Protein AF-A0A7D4NQC2-F1 (afdb_monomer_lite)

Secondary structure (DSSP, 8-state):
---EEEEEES-EE-GGGTTPBEEEEEEEESSTT--SEEEEEEEETT--SEEEEEEETTEEEEEEE-TTTTSTTTTTS-EEEHHHHTT-TTPBEEEEEEE--SSS--EEEEEETTEEEEEEESSTT-TTSPEEEEE-

pLDDT: mean 95.23, std 5.6, range [54.16, 98.75]

Organism: NCBI:txid2739063

Foldseek 3Di:
DPKDWPDKFQKDWPVVQFFFAWAFWKFWAPAPVRQFTAWIWTDTPPDQWIWIWDFAPLIITIMTHHPVVVCPVPVPTDMDGCCVVVVRHGWTWHIWMWHGDPQWGIKIWTDTDPWIKIWDFPDRVDNPGGIDIDTD

Sequence (136 aa):
MTGKRITNDHSFDCEVLANNTVEYFSAFYTDQSRSDVLMLVLKLKEIALYQRFFLDAALGFWEEWDEEDNFYDLEDLEHVDLANELNLLGKKVLSIACKGSFEEFSSIEFVFEGVNLLLKFSDHNDIESDIVLERL

Structure (mmCIF, N/CA/C/O backbone):
data_AF-A0A7D4NQC2-F1
#
_entry.id   AF-A0A7D4NQC2-F1
#
loop_
_atom_site.group_PDB
_atom_site.id
_atom_site.type_symbol
_atom_site.label_atom_id
_atom_site.label_alt_id
_atom_site.label_comp_id
_atom_site.label_asym_id
_atom_site.label_entity_id
_atom_site.label_seq_id
_atom_site.pdbx_PDB_ins_code
_atom_site.Cartn_x
_atom_site.Cartn_y
_atom_site.Cartn_z
_atom_site.occupancy
_atom_site.B_iso_or_equiv
_atom_site.auth_seq_id
_atom_site.auth_comp_id
_atom_site.auth_asym_id
_atom_site.auth_atom_id
_atom_site.pdbx_PDB_model_num
ATOM 1 N N . MET A 1 1 ? 8.544 15.357 12.622 1.00 54.16 1 MET A N 1
ATOM 2 C CA . MET A 1 1 ? 9.325 14.132 12.360 1.00 54.16 1 MET A CA 1
ATOM 3 C C . MET A 1 1 ? 9.024 13.046 13.371 1.00 54.16 1 MET A C 1
ATOM 5 O O . MET A 1 1 ? 9.900 12.549 14.077 1.00 54.16 1 MET A O 1
ATOM 9 N N . THR A 1 2 ? 7.754 12.650 13.388 1.00 66.00 2 THR A N 1
ATOM 10 C CA . THR A 1 2 ? 7.270 11.392 13.968 1.00 66.00 2 THR A CA 1
ATOM 11 C C . THR A 1 2 ? 6.944 10.453 12.808 1.00 66.00 2 THR A C 1
ATOM 13 O O . THR A 1 2 ? 5.828 9.979 12.649 1.00 66.00 2 THR A O 1
ATOM 16 N N . GLY A 1 3 ? 7.945 10.237 11.956 1.00 75.69 3 GLY A N 1
ATOM 17 C CA . GLY A 1 3 ? 7.903 9.298 10.846 1.00 75.69 3 GLY A CA 1
ATOM 18 C C . GLY A 1 3 ? 8.879 8.157 11.082 1.00 75.69 3 GLY A C 1
ATOM 19 O O . GLY A 1 3 ? 10.014 8.399 11.504 1.00 75.69 3 GLY A O 1
ATOM 20 N N . LYS A 1 4 ? 8.460 6.910 10.858 1.00 90.56 4 LYS A N 1
ATOM 21 C CA . LYS A 1 4 ? 9.373 5.764 10.909 1.00 90.56 4 LYS A CA 1
ATOM 22 C C . LYS A 1 4 ? 8.954 4.658 9.954 1.00 90.56 4 LYS A C 1
ATOM 24 O O . LYS A 1 4 ? 7.776 4.346 9.797 1.00 90.56 4 LYS A O 1
ATOM 29 N N . ARG A 1 5 ? 9.960 3.975 9.417 1.00 93.06 5 ARG A N 1
ATOM 30 C CA . ARG A 1 5 ? 9.778 2.663 8.809 1.00 93.06 5 ARG A CA 1
ATOM 31 C C . ARG A 1 5 ? 9.402 1.646 9.879 1.00 93.06 5 ARG A C 1
ATOM 33 O O . ARG A 1 5 ? 10.078 1.553 10.905 1.00 93.06 5 ARG A O 1
ATOM 40 N N . ILE A 1 6 ? 8.331 0.900 9.630 1.00 95.62 6 ILE A N 1
ATOM 41 C CA . ILE A 1 6 ? 7.892 -0.197 10.495 1.00 95.62 6 ILE A CA 1
ATOM 42 C C . ILE A 1 6 ? 8.569 -1.483 10.068 1.00 95.62 6 ILE A C 1
ATOM 44 O O . ILE A 1 6 ? 9.164 -2.169 10.897 1.00 95.62 6 ILE A O 1
ATOM 48 N N . THR A 1 7 ? 8.507 -1.784 8.773 1.00 96.12 7 THR A N 1
ATOM 49 C CA . THR A 1 7 ? 9.136 -2.971 8.205 1.00 96.12 7 THR A CA 1
ATOM 50 C C . THR A 1 7 ? 9.472 -2.772 6.733 1.00 96.12 7 THR A C 1
ATOM 52 O O . THR A 1 7 ? 8.836 -1.980 6.030 1.00 96.12 7 THR A O 1
ATOM 55 N N . ASN A 1 8 ? 10.488 -3.501 6.288 1.00 95.31 8 ASN A N 1
ATOM 56 C CA . ASN A 1 8 ? 10.778 -3.743 4.889 1.00 95.31 8 ASN A CA 1
ATOM 57 C C . ASN A 1 8 ? 11.327 -5.161 4.745 1.00 95.31 8 ASN A C 1
ATOM 59 O O . ASN A 1 8 ? 12.427 -5.456 5.209 1.00 95.31 8 ASN A O 1
ATOM 63 N N . ASP A 1 9 ? 10.532 -6.045 4.162 1.00 97.06 9 ASP A N 1
ATOM 64 C CA . ASP A 1 9 ? 10.855 -7.466 4.075 1.00 97.06 9 ASP A CA 1
ATOM 65 C C . ASP A 1 9 ? 10.097 -8.102 2.904 1.00 97.06 9 ASP A C 1
ATOM 67 O O . ASP A 1 9 ? 9.175 -7.508 2.334 1.00 97.06 9 ASP A O 1
ATOM 71 N N . HIS A 1 10 ? 10.474 -9.332 2.569 1.00 96.62 10 HIS A N 1
ATOM 72 C CA . HIS A 1 10 ? 9.806 -10.141 1.561 1.00 96.62 10 HIS A CA 1
ATOM 73 C C . HIS A 1 10 ? 8.358 -10.454 1.952 1.00 96.62 10 HIS A C 1
ATOM 75 O O . HIS A 1 10 ? 7.490 -10.549 1.085 1.00 96.62 10 HIS A O 1
ATOM 81 N N . SER A 1 11 ? 8.096 -10.596 3.254 1.00 97.19 11 SER A N 1
ATOM 82 C CA . SER A 1 11 ? 6.778 -10.919 3.794 1.00 97.19 11 SER A CA 1
ATOM 83 C C . SER A 1 11 ? 6.547 -10.290 5.163 1.00 97.19 11 SER A C 1
ATOM 85 O O . SER A 1 11 ? 7.425 -10.353 6.023 1.00 97.19 11 SER A O 1
ATOM 87 N N . PHE A 1 12 ? 5.352 -9.751 5.393 1.00 98.06 12 PHE A N 1
ATOM 88 C CA . PHE A 1 12 ? 4.916 -9.256 6.700 1.00 98.06 12 PHE A CA 1
ATOM 89 C C . PHE A 1 12 ? 3.394 -9.106 6.752 1.00 98.06 12 PHE A C 1
ATOM 91 O O . PHE A 1 12 ? 2.750 -8.907 5.725 1.00 98.06 12 PHE A O 1
ATOM 98 N N . ASP A 1 13 ? 2.837 -9.106 7.960 1.00 97.69 13 ASP A N 1
ATOM 99 C CA . ASP A 1 13 ? 1.419 -8.855 8.211 1.00 97.69 13 ASP A CA 1
ATOM 100 C C . ASP A 1 13 ? 1.231 -7.564 9.014 1.00 97.69 13 ASP A C 1
ATOM 102 O O . ASP A 1 13 ? 1.918 -7.314 10.008 1.00 97.69 13 ASP A O 1
ATOM 106 N N . CYS A 1 14 ? 0.259 -6.745 8.618 1.00 96.94 14 CYS A N 1
ATOM 107 C CA . CYS A 1 14 ? -0.087 -5.504 9.310 1.00 96.94 14 CYS A CA 1
ATOM 108 C C . CYS A 1 14 ? -1.262 -5.721 10.276 1.00 96.94 14 CYS A C 1
ATOM 110 O O . CYS A 1 14 ? -2.282 -5.032 10.194 1.00 96.94 14 CYS A O 1
ATOM 112 N N . GLU A 1 15 ? -1.149 -6.690 11.192 1.00 94.69 15 GLU A N 1
ATOM 113 C CA . GLU A 1 15 ? -2.255 -7.107 12.075 1.00 94.69 15 GLU A CA 1
ATOM 114 C C . GLU A 1 15 ? -2.877 -5.944 12.864 1.00 94.69 15 GLU A C 1
ATOM 116 O O . GLU A 1 15 ? -4.091 -5.890 13.056 1.00 94.69 15 GLU A O 1
ATOM 121 N N . VAL A 1 16 ? -2.056 -4.973 13.275 1.00 95.38 16 VAL A N 1
ATOM 122 C CA . VAL A 1 16 ? -2.488 -3.793 14.046 1.00 95.38 16 VAL A CA 1
ATOM 123 C C . VAL A 1 16 ? -3.439 -2.871 13.276 1.00 95.38 16 VAL A C 1
ATOM 125 O O . VAL A 1 16 ? -4.145 -2.072 13.890 1.00 95.38 16 VAL A O 1
ATOM 128 N N . LEU A 1 17 ? -3.480 -2.980 11.944 1.00 97.00 17 LEU A N 1
ATOM 129 C CA . LEU A 1 17 ? -4.354 -2.183 11.084 1.00 97.00 17 LEU A CA 1
ATOM 130 C C . LEU A 1 17 ? -5.711 -2.858 10.844 1.00 97.00 17 LEU A C 1
ATOM 132 O O . LEU A 1 17 ? -6.661 -2.181 10.445 1.00 97.00 17 LEU A O 1
ATOM 136 N N . ALA A 1 18 ? -5.847 -4.156 11.129 1.00 97.56 18 ALA A N 1
ATOM 137 C CA . ALA A 1 18 ? -7.087 -4.895 10.915 1.00 97.56 18 ALA A CA 1
ATOM 138 C C . ALA A 1 18 ? -8.247 -4.369 11.779 1.00 97.56 18 ALA A C 1
ATOM 140 O O . ALA A 1 18 ? -8.066 -3.883 12.894 1.00 97.56 18 ALA A O 1
ATOM 141 N N . ASN A 1 19 ? -9.469 -4.500 11.264 1.00 97.44 1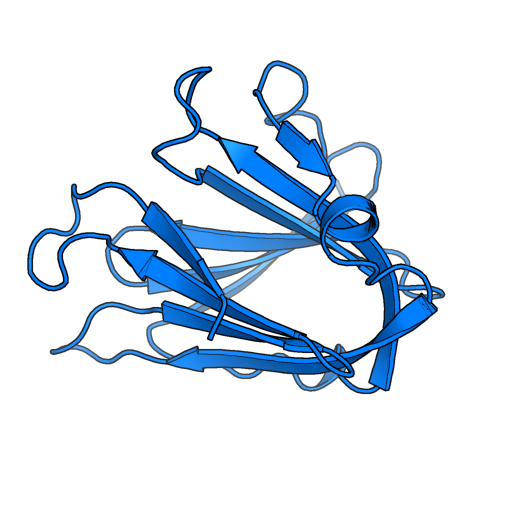9 ASN A N 1
ATOM 142 C CA . ASN A 1 19 ? -10.734 -4.019 11.832 1.00 97.44 19 ASN A CA 1
ATOM 143 C C . ASN A 1 19 ? -10.868 -2.498 12.006 1.00 97.44 19 ASN A C 1
ATOM 145 O O . ASN A 1 19 ? -11.945 -2.037 12.401 1.00 97.44 19 ASN A O 1
ATOM 149 N N . ASN A 1 20 ? -9.838 -1.719 11.675 1.00 98.31 20 ASN A N 1
ATOM 150 C CA . ASN A 1 20 ? -9.934 -0.267 11.642 1.00 98.31 20 ASN A CA 1
ATOM 151 C C . ASN A 1 20 ? -10.712 0.204 10.416 1.00 98.31 20 ASN A C 1
ATOM 153 O O . ASN A 1 20 ? -10.841 -0.496 9.411 1.00 98.31 20 ASN 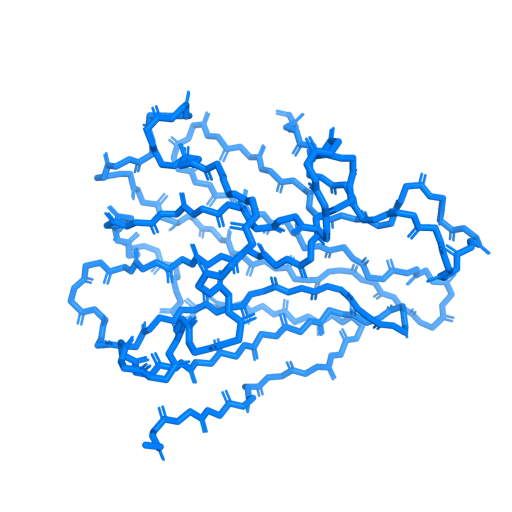A O 1
ATOM 157 N N . THR A 1 21 ? -11.251 1.414 10.519 1.00 98.50 21 THR A N 1
ATOM 158 C CA . THR A 1 21 ? -12.115 2.001 9.495 1.00 98.50 21 THR A CA 1
ATOM 159 C C . THR A 1 21 ? -11.326 2.950 8.607 1.00 98.50 21 THR A C 1
ATOM 161 O O . THR A 1 21 ? -10.639 3.827 9.124 1.00 98.50 21 THR A O 1
ATOM 164 N N . VAL A 1 22 ? -11.476 2.825 7.289 1.00 98.62 22 VAL A N 1
ATOM 165 C CA . VAL A 1 22 ? -10.839 3.715 6.310 1.00 98.62 22 VAL A CA 1
ATOM 166 C C . VAL A 1 22 ? -11.397 5.136 6.431 1.00 98.62 22 VAL A C 1
ATOM 168 O O . VAL A 1 22 ? -12.615 5.352 6.406 1.00 98.62 22 VAL A O 1
ATOM 171 N N . GLU A 1 23 ? -10.484 6.095 6.564 1.00 98.44 23 GLU A N 1
ATOM 172 C CA . GLU A 1 23 ? -10.737 7.540 6.565 1.00 98.44 23 GLU A CA 1
ATOM 173 C C . GLU A 1 23 ? -10.229 8.203 5.278 1.00 98.44 23 GLU A C 1
ATOM 175 O O . GLU A 1 23 ? -10.898 9.082 4.748 1.00 98.44 23 GLU A O 1
ATOM 180 N N . TYR A 1 24 ? -9.091 7.746 4.752 1.00 98.38 24 TYR A N 1
ATOM 181 C CA . TYR A 1 24 ? -8.517 8.192 3.481 1.00 98.38 24 TYR A CA 1
ATOM 182 C C . TYR A 1 24 ? -7.691 7.059 2.874 1.00 98.38 24 TYR A C 1
ATOM 184 O O . TYR A 1 24 ? -7.060 6.298 3.606 1.00 98.38 24 TYR A O 1
ATOM 192 N N . PHE A 1 25 ? -7.697 6.931 1.550 1.00 98.62 25 PHE A N 1
ATOM 193 C CA . PHE A 1 25 ? -6.860 5.974 0.836 1.00 98.62 25 PHE A CA 1
ATOM 194 C C . PHE A 1 25 ? -6.605 6.464 -0.586 1.00 98.62 25 PHE A C 1
ATOM 196 O O . PHE A 1 25 ? -7.559 6.646 -1.340 1.00 98.62 25 PHE A O 1
ATOM 203 N N . SER A 1 26 ? -5.338 6.647 -0.950 1.00 98.38 26 SER A N 1
ATOM 204 C CA . SER A 1 26 ? -4.948 7.152 -2.269 1.00 98.38 26 SER A CA 1
ATOM 205 C C . SER A 1 26 ? -3.728 6.435 -2.819 1.00 98.38 26 SER A C 1
ATOM 207 O O . SER A 1 26 ? -2.855 6.014 -2.058 1.00 98.38 26 SER A O 1
ATOM 209 N N . ALA A 1 27 ? -3.666 6.349 -4.146 1.00 98.25 27 ALA A N 1
ATOM 210 C CA . ALA A 1 27 ? -2.463 5.980 -4.882 1.00 98.25 27 ALA A CA 1
ATOM 211 C C . ALA A 1 27 ? -1.791 7.228 -5.443 1.00 98.25 27 ALA A C 1
ATOM 213 O O . ALA A 1 27 ? -2.462 8.054 -6.059 1.00 98.25 27 ALA A O 1
ATOM 214 N N . PHE A 1 28 ? -0.482 7.323 -5.253 1.00 98.06 28 PHE A N 1
ATOM 215 C CA . PHE A 1 28 ? 0.404 8.323 -5.832 1.00 98.06 28 PHE A CA 1
ATOM 216 C C . PHE A 1 28 ? 1.249 7.657 -6.912 1.00 98.06 28 PHE A C 1
ATOM 218 O O . PHE A 1 28 ? 1.744 6.544 -6.716 1.00 98.06 28 PHE A O 1
ATOM 225 N N . TYR A 1 29 ? 1.404 8.334 -8.042 1.00 97.31 29 TYR A N 1
ATOM 226 C CA . TYR A 1 29 ? 2.074 7.818 -9.231 1.00 97.31 29 TYR A CA 1
ATOM 227 C C . TYR A 1 29 ? 3.362 8.587 -9.503 1.00 97.31 29 TYR A C 1
ATOM 229 O O . TYR A 1 29 ? 3.486 9.757 -9.133 1.00 97.31 29 TYR A O 1
ATOM 237 N N . THR A 1 30 ? 4.316 7.931 -10.163 1.00 93.62 30 THR A N 1
ATOM 238 C CA . THR A 1 30 ? 5.599 8.552 -10.528 1.00 93.62 30 THR A CA 1
ATOM 239 C C . THR A 1 30 ? 5.438 9.675 -11.548 1.00 93.62 30 THR A C 1
ATOM 241 O O . THR A 1 30 ? 6.209 10.635 -11.534 1.00 93.62 30 THR A O 1
ATOM 244 N N . ASP A 1 31 ? 4.410 9.602 -12.398 1.00 90.31 31 ASP A N 1
ATOM 245 C CA . ASP A 1 31 ? 4.065 10.650 -13.349 1.00 90.31 31 ASP A CA 1
ATOM 246 C C . ASP A 1 31 ? 2.562 10.684 -13.713 1.00 90.31 31 ASP A C 1
ATOM 248 O O . ASP A 1 31 ? 1.726 9.944 -13.191 1.00 90.31 31 ASP A O 1
ATOM 252 N N . GLN A 1 32 ? 2.207 11.576 -14.643 1.00 89.25 32 GLN A N 1
ATOM 253 C CA . GLN A 1 32 ? 0.828 11.804 -15.090 1.00 89.25 32 GLN A CA 1
ATOM 254 C C . GLN A 1 32 ? 0.228 10.663 -15.927 1.00 89.25 32 GLN A C 1
ATOM 256 O O . GLN A 1 32 ? -0.979 10.673 -16.178 1.00 89.25 32 GLN A O 1
ATOM 261 N N . SER A 1 33 ? 1.029 9.700 -16.394 1.00 91.31 33 SER A N 1
ATOM 262 C CA . SER A 1 33 ? 0.521 8.540 -17.136 1.00 91.31 33 SER A CA 1
ATOM 263 C C . SER A 1 33 ? -0.294 7.601 -16.247 1.00 91.31 33 SER A C 1
ATOM 265 O O . SER A 1 33 ? -1.142 6.865 -16.758 1.00 91.31 33 SER A O 1
ATOM 267 N N . ARG A 1 34 ? -0.064 7.666 -14.925 1.00 91.56 34 ARG A N 1
ATOM 268 C CA . ARG A 1 34 ? -0.668 6.798 -13.910 1.00 91.56 34 ARG A CA 1
ATOM 269 C C . ARG A 1 34 ? -0.438 5.300 -14.180 1.00 91.56 34 ARG A C 1
ATOM 271 O O . ARG A 1 34 ? -1.284 4.482 -13.821 1.00 91.56 34 ARG A O 1
ATOM 278 N N . SER A 1 35 ? 0.665 4.937 -14.845 1.00 92.12 35 SER A N 1
ATOM 279 C CA . SER A 1 35 ? 1.024 3.531 -15.086 1.00 92.12 35 SER A CA 1
ATOM 280 C C . SER A 1 35 ? 1.781 2.904 -13.920 1.00 92.12 35 SER A C 1
ATOM 282 O O . SER A 1 35 ? 1.594 1.721 -13.654 1.00 92.12 35 SER A O 1
ATOM 284 N N . ASP A 1 36 ? 2.584 3.705 -13.222 1.00 96.44 36 ASP A N 1
ATOM 285 C CA . ASP A 1 36 ? 3.516 3.251 -12.197 1.00 96.44 36 ASP A CA 1
ATOM 286 C C . ASP A 1 36 ? 3.195 3.893 -10.838 1.00 96.44 36 ASP A C 1
ATOM 288 O O . ASP A 1 36 ? 3.252 5.115 -10.652 1.00 96.44 36 ASP A O 1
ATOM 292 N N . VAL A 1 37 ? 2.762 3.051 -9.900 1.00 97.88 37 VAL A N 1
ATOM 293 C CA . VAL A 1 37 ? 2.353 3.423 -8.546 1.00 97.88 37 VAL A CA 1
ATOM 294 C C . VAL A 1 37 ? 3.597 3.567 -7.683 1.00 97.88 37 VAL A C 1
ATOM 296 O O . VAL A 1 37 ? 4.188 2.580 -7.251 1.00 97.88 37 VAL A O 1
ATOM 299 N N . LEU A 1 38 ? 3.927 4.807 -7.337 1.00 97.38 38 LEU A N 1
ATOM 300 C CA . LEU A 1 38 ? 5.013 5.097 -6.410 1.00 97.38 38 LEU A CA 1
ATOM 301 C C . LEU A 1 38 ? 4.654 4.671 -4.982 1.00 97.38 38 LEU A C 1
ATOM 303 O O . LEU A 1 38 ? 5.477 4.105 -4.266 1.00 97.38 38 LEU A O 1
ATOM 307 N N . MET A 1 39 ? 3.440 5.001 -4.533 1.00 97.62 39 MET A N 1
ATOM 308 C CA . MET A 1 39 ? 3.065 4.839 -3.131 1.00 97.62 39 MET A CA 1
ATOM 309 C C . MET A 1 39 ? 1.556 4.768 -2.934 1.00 97.62 39 MET A C 1
ATOM 311 O O . MET A 1 39 ? 0.789 5.492 -3.564 1.00 97.62 39 MET A O 1
ATOM 315 N N . LEU A 1 40 ? 1.132 3.949 -1.977 1.00 98.50 40 LEU A N 1
ATOM 316 C CA . LEU A 1 40 ? -0.213 3.977 -1.420 1.00 98.50 40 LEU A CA 1
ATOM 317 C C . LEU A 1 40 ? -0.184 4.615 -0.034 1.00 98.50 40 LEU A C 1
ATOM 319 O O . LEU A 1 40 ? 0.613 4.227 0.820 1.00 98.50 40 LEU A O 1
ATOM 323 N N . VAL A 1 41 ? -1.089 5.559 0.203 1.00 98.50 41 VAL A N 1
ATOM 324 C CA . VAL A 1 41 ? -1.245 6.238 1.493 1.00 98.50 41 VAL A CA 1
ATOM 325 C C . VAL A 1 41 ? -2.618 5.912 2.056 1.00 98.50 41 VAL A C 1
ATOM 327 O O . VAL A 1 41 ? -3.636 6.204 1.434 1.00 98.50 41 VAL A O 1
ATOM 330 N N . LEU A 1 42 ? -2.647 5.332 3.253 1.00 98.62 42 LEU A N 1
ATOM 331 C CA . LEU A 1 42 ? -3.846 4.941 3.983 1.00 98.62 42 LEU A CA 1
ATOM 332 C C . LEU A 1 42 ? -3.926 5.697 5.312 1.00 98.62 42 LEU A C 1
ATOM 334 O O . LEU A 1 42 ? -2.985 5.721 6.101 1.00 98.62 42 LEU A O 1
ATOM 338 N N . LYS A 1 43 ? -5.098 6.253 5.602 1.00 98.50 43 LYS A N 1
ATOM 339 C CA . LYS A 1 43 ? -5.462 6.807 6.903 1.00 98.50 43 LYS A CA 1
ATOM 340 C C . LYS A 1 43 ? -6.644 6.041 7.462 1.00 98.50 43 LYS A C 1
ATOM 342 O O . LYS A 1 43 ? -7.623 5.765 6.762 1.00 98.50 43 LYS A O 1
ATOM 347 N N . LEU A 1 44 ? -6.559 5.734 8.746 1.00 98.38 44 LEU A N 1
ATOM 348 C CA . LEU A 1 44 ? -7.576 4.998 9.472 1.00 98.38 44 LEU A CA 1
ATOM 349 C C . LEU A 1 44 ? -8.127 5.871 10.593 1.00 98.38 44 LEU A C 1
ATOM 351 O O . LEU A 1 44 ? -7.373 6.582 11.260 1.00 98.38 44 LEU A O 1
ATOM 355 N N . LYS A 1 45 ? -9.438 5.777 10.821 1.00 97.81 45 LYS A N 1
ATOM 356 C CA . LYS A 1 45 ? -10.099 6.496 11.910 1.00 97.81 45 LYS A CA 1
ATOM 357 C C . LYS A 1 45 ? -9.456 6.132 13.242 1.00 97.81 45 LYS A C 1
ATOM 359 O O . LYS A 1 45 ? -9.193 4.961 13.498 1.00 97.81 45 LYS A O 1
ATOM 364 N N . GLU A 1 46 ? -9.256 7.143 14.083 1.00 95.19 46 GLU A N 1
ATOM 365 C CA . GLU A 1 46 ? -8.694 7.026 15.441 1.00 95.19 46 GLU A CA 1
ATOM 366 C C . GLU A 1 46 ? -7.224 6.563 15.511 1.00 95.19 46 GLU A C 1
ATOM 368 O O . GLU A 1 46 ? -6.636 6.568 16.591 1.00 95.19 46 GLU A O 1
ATOM 373 N N . ILE A 1 47 ? -6.584 6.256 14.378 1.00 95.31 47 ILE A N 1
ATOM 374 C CA . ILE A 1 47 ? -5.138 6.029 14.299 1.00 95.31 47 ILE A CA 1
ATOM 375 C C . ILE A 1 47 ? -4.479 7.352 13.941 1.00 95.31 47 ILE A C 1
ATOM 377 O O . ILE A 1 47 ? -4.807 7.946 12.923 1.00 95.31 47 ILE A O 1
ATOM 381 N N . ALA A 1 48 ? -3.547 7.835 14.764 1.00 94.50 48 ALA A N 1
ATOM 382 C CA . ALA A 1 48 ? -2.948 9.160 14.589 1.00 94.50 48 ALA A CA 1
ATOM 383 C C . ALA A 1 48 ? -2.082 9.281 13.322 1.00 94.50 48 ALA A C 1
ATOM 385 O O . ALA A 1 48 ? -2.145 10.303 12.642 1.00 94.50 48 ALA A O 1
ATOM 386 N N . LEU A 1 49 ? -1.326 8.239 12.977 1.00 96.75 49 LEU A N 1
ATOM 387 C CA . LEU A 1 49 ? -0.359 8.267 11.878 1.00 96.75 49 LEU A CA 1
ATOM 388 C C . LEU A 1 49 ? -0.957 7.731 10.573 1.00 96.75 49 LEU A C 1
ATOM 390 O O . LEU A 1 49 ? -1.774 6.806 10.573 1.00 96.75 49 LEU A O 1
ATOM 394 N N . TYR A 1 50 ? -0.531 8.318 9.462 1.00 97.81 50 TYR A N 1
ATOM 395 C CA . TYR A 1 50 ? -0.746 7.785 8.124 1.00 97.81 50 TYR A CA 1
ATOM 396 C C . TYR A 1 50 ? 0.119 6.550 7.912 1.00 97.81 50 TYR A C 1
ATOM 398 O O . TYR A 1 50 ? 1.207 6.441 8.469 1.00 97.81 50 TYR A O 1
ATOM 406 N N . GLN A 1 51 ? -0.386 5.629 7.106 1.00 98.06 51 GLN A N 1
ATOM 407 C CA . GLN A 1 51 ? 0.255 4.375 6.752 1.00 98.06 51 GLN A CA 1
ATOM 408 C C . GLN A 1 51 ? 0.672 4.470 5.286 1.00 98.06 51 GLN A C 1
ATOM 410 O O . GLN A 1 51 ? -0.183 4.653 4.418 1.00 98.06 51 GLN A O 1
ATOM 415 N N . ARG A 1 52 ? 1.968 4.363 5.006 1.00 98.12 52 ARG A N 1
ATOM 416 C CA . ARG A 1 52 ? 2.514 4.376 3.646 1.00 98.12 52 ARG A CA 1
ATOM 417 C C . ARG A 1 52 ? 2.953 2.976 3.250 1.00 98.12 52 ARG A C 1
ATOM 419 O O . ARG A 1 52 ? 3.613 2.300 4.039 1.00 98.12 52 ARG A O 1
ATOM 426 N N . PHE A 1 53 ? 2.621 2.576 2.029 1.00 98.56 53 PHE A N 1
ATOM 427 C CA . PHE A 1 53 ? 3.001 1.292 1.450 1.00 98.56 53 PHE A CA 1
ATOM 428 C C . PHE A 1 53 ? 3.565 1.484 0.050 1.00 98.56 53 PHE A C 1
ATOM 430 O O . PHE A 1 53 ? 2.996 2.225 -0.749 1.00 98.56 53 PHE A O 1
ATOM 437 N N . PHE A 1 54 ? 4.655 0.794 -0.251 1.00 98.06 54 PHE A N 1
ATOM 438 C CA . PHE A 1 54 ? 5.267 0.778 -1.577 1.00 98.06 54 PHE A CA 1
ATOM 439 C C . PHE A 1 54 ? 6.110 -0.488 -1.750 1.00 98.06 54 PHE A C 1
ATOM 441 O O . PHE A 1 54 ? 6.349 -1.224 -0.786 1.00 98.06 54 PHE A O 1
ATOM 448 N N . LEU A 1 55 ? 6.526 -0.749 -2.986 1.00 97.81 55 LEU A N 1
ATOM 449 C CA . LEU A 1 55 ? 7.468 -1.808 -3.323 1.00 97.81 55 LEU A CA 1
ATOM 450 C C . LEU A 1 55 ? 8.765 -1.165 -3.812 1.00 97.81 55 LEU A C 1
ATOM 452 O O . LEU A 1 55 ? 8.724 -0.164 -4.516 1.00 97.81 55 LEU A O 1
ATOM 456 N N . ASP A 1 56 ? 9.904 -1.727 -3.430 1.00 95.38 56 ASP A N 1
ATOM 457 C CA . ASP A 1 56 ? 11.215 -1.313 -3.937 1.00 95.38 56 ASP A CA 1
ATOM 458 C C . ASP A 1 56 ? 12.203 -2.473 -3.773 1.00 95.38 56 ASP A C 1
ATOM 460 O O . ASP A 1 56 ? 12.093 -3.261 -2.833 1.00 95.38 56 ASP A O 1
ATOM 464 N N . ALA A 1 57 ? 13.159 -2.612 -4.691 1.00 93.62 57 ALA A N 1
ATOM 465 C CA . ALA A 1 57 ? 14.191 -3.651 -4.657 1.00 93.62 57 ALA A CA 1
ATOM 466 C C . ALA A 1 57 ? 13.645 -5.072 -4.365 1.00 93.62 57 ALA A C 1
ATOM 468 O O . ALA A 1 57 ? 14.224 -5.814 -3.570 1.00 93.62 57 ALA A O 1
ATOM 469 N N . ALA A 1 58 ? 12.520 -5.437 -4.996 1.00 94.06 58 ALA A N 1
ATOM 470 C CA . ALA A 1 58 ? 11.777 -6.690 -4.789 1.00 94.06 58 ALA A CA 1
ATOM 471 C C . ALA A 1 58 ? 11.187 -6.921 -3.378 1.00 94.06 58 ALA A C 1
ATOM 473 O O . ALA A 1 58 ? 10.703 -8.020 -3.098 1.00 94.06 58 ALA A O 1
ATOM 474 N N . LEU A 1 59 ? 11.194 -5.910 -2.506 1.00 97.25 59 LEU A N 1
ATOM 475 C CA . LEU A 1 59 ? 10.662 -5.946 -1.142 1.00 97.25 59 LEU A CA 1
ATOM 476 C C . LEU A 1 59 ? 9.402 -5.091 -1.013 1.00 97.25 59 LEU A C 1
ATOM 478 O O . LEU A 1 59 ? 9.211 -4.120 -1.745 1.00 97.25 59 LEU A O 1
ATOM 482 N N . GLY A 1 60 ? 8.567 -5.422 -0.029 1.00 97.94 60 GLY A N 1
ATOM 483 C CA . GLY A 1 60 ? 7.491 -4.545 0.414 1.00 97.94 60 GLY A CA 1
ATOM 484 C C . GLY A 1 60 ? 7.936 -3.649 1.558 1.00 97.94 60 GLY A C 1
ATOM 485 O O . GLY A 1 60 ? 8.729 -4.059 2.405 1.00 97.94 60 GLY A O 1
ATOM 486 N N . PHE A 1 61 ? 7.386 -2.442 1.608 1.00 98.44 61 PHE A N 1
ATOM 487 C CA . PHE A 1 61 ? 7.653 -1.461 2.652 1.00 98.44 61 PHE A CA 1
ATOM 488 C C . PHE A 1 61 ? 6.354 -1.035 3.321 1.00 98.44 61 PHE A C 1
ATOM 490 O O . PHE A 1 61 ? 5.329 -0.846 2.665 1.00 98.44 61 PHE A O 1
ATOM 497 N N . TRP A 1 62 ? 6.422 -0.858 4.639 1.00 98.31 62 TRP A N 1
ATOM 498 C CA . TRP A 1 62 ? 5.369 -0.237 5.428 1.00 98.31 62 TRP A CA 1
ATOM 499 C C . TRP A 1 62 ? 5.973 0.785 6.390 1.00 98.31 62 TRP A C 1
ATOM 501 O O . TRP A 1 62 ? 6.869 0.478 7.189 1.00 98.31 62 TRP A O 1
ATOM 511 N N . GLU A 1 63 ? 5.474 2.013 6.309 1.00 97.62 63 GLU A N 1
ATOM 512 C CA . GLU A 1 63 ? 5.923 3.141 7.117 1.00 97.62 63 GLU A CA 1
ATOM 513 C C . GLU A 1 63 ? 4.746 3.876 7.767 1.00 97.62 63 GLU A C 1
ATOM 515 O O . GLU A 1 63 ? 3.620 3.847 7.269 1.00 97.62 63 GLU A O 1
ATOM 520 N N . GLU A 1 64 ? 5.028 4.560 8.874 1.00 96.88 64 GLU A N 1
ATOM 521 C CA . GLU A 1 64 ? 4.082 5.421 9.578 1.00 96.88 64 GLU A CA 1
ATOM 522 C C . GLU A 1 64 ? 4.589 6.856 9.605 1.00 96.88 64 GLU A C 1
ATOM 524 O O . GLU A 1 64 ? 5.749 7.077 9.956 1.00 96.88 64 GLU A O 1
ATOM 529 N N . TRP A 1 65 ? 3.721 7.819 9.294 1.00 96.25 65 TRP A N 1
ATOM 530 C CA . TRP A 1 65 ? 4.080 9.238 9.225 1.00 96.25 65 TRP A CA 1
ATOM 531 C C . TRP A 1 65 ? 2.992 10.138 9.816 1.00 96.25 65 TRP A C 1
ATOM 533 O O . TRP A 1 65 ? 1.799 9.832 9.750 1.00 96.25 65 TRP A O 1
ATOM 543 N N . ASP A 1 66 ? 3.401 11.247 10.430 1.00 95.12 66 ASP A N 1
ATOM 544 C CA . ASP A 1 66 ? 2.471 12.305 10.830 1.00 95.12 66 ASP A CA 1
ATOM 545 C C . ASP A 1 66 ? 1.981 13.094 9.604 1.00 95.12 66 ASP A C 1
ATOM 547 O O . ASP A 1 66 ? 2.531 12.967 8.519 1.00 95.12 66 ASP A O 1
ATOM 551 N N . GLU A 1 67 ? 0.893 13.851 9.744 1.00 91.12 67 GLU A N 1
ATOM 552 C CA . GLU A 1 67 ? 0.233 14.515 8.608 1.00 91.12 67 GLU A CA 1
ATOM 553 C C . GLU A 1 67 ? 1.137 15.507 7.865 1.00 91.12 67 GLU A C 1
ATOM 555 O O . GLU A 1 67 ? 1.080 15.572 6.640 1.00 91.12 67 GLU A O 1
ATOM 560 N N . GLU A 1 68 ? 1.962 16.253 8.604 1.00 88.06 68 GLU A N 1
ATOM 561 C CA . GLU A 1 68 ? 2.863 17.271 8.055 1.00 88.06 68 GLU A CA 1
ATOM 562 C C . GLU A 1 68 ? 3.952 16.624 7.197 1.00 88.06 68 GLU A C 1
ATOM 564 O O . GLU A 1 68 ? 4.176 17.034 6.060 1.00 88.06 68 GLU A O 1
ATOM 569 N N . ASP A 1 69 ? 4.579 15.564 7.709 1.00 90.12 69 ASP A N 1
ATOM 570 C CA . ASP A 1 69 ? 5.645 14.876 6.990 1.00 90.12 69 ASP A CA 1
ATOM 571 C C . ASP A 1 69 ? 5.093 13.900 5.925 1.00 90.12 69 ASP A C 1
ATOM 573 O O . ASP A 1 69 ? 5.786 13.583 4.959 1.00 90.12 69 ASP A O 1
ATOM 577 N N . ASN A 1 70 ? 3.839 13.437 6.056 1.00 91.38 70 ASN A N 1
ATOM 578 C CA . ASN A 1 70 ? 3.242 12.423 5.178 1.00 91.38 70 ASN A CA 1
ATOM 579 C C . ASN A 1 70 ? 2.979 12.893 3.735 1.00 91.38 70 ASN A C 1
ATOM 581 O O . ASN A 1 70 ? 2.709 12.053 2.875 1.00 91.38 70 ASN A O 1
ATOM 585 N N . PHE A 1 71 ? 3.058 14.177 3.414 1.00 90.94 71 PHE A N 1
ATOM 586 C CA . PHE A 1 71 ? 2.876 14.621 2.026 1.00 90.94 71 PHE A CA 1
ATOM 587 C C . PHE A 1 71 ? 4.060 15.404 1.473 1.00 90.94 71 PHE A C 1
ATOM 589 O O . PHE A 1 71 ? 4.071 15.692 0.283 1.00 90.94 71 PHE A O 1
ATOM 596 N N . TYR A 1 72 ? 5.089 15.661 2.281 1.00 87.94 72 TYR A N 1
ATOM 597 C CA . TYR A 1 72 ? 6.219 16.505 1.893 1.00 87.94 72 TYR A CA 1
ATOM 598 C C . TYR A 1 72 ? 6.913 16.052 0.593 1.00 87.94 72 TYR A C 1
ATOM 600 O O . TYR A 1 72 ? 7.305 16.874 -0.230 1.00 87.94 72 TYR A O 1
ATOM 608 N N . ASP A 1 73 ? 7.051 14.742 0.387 1.00 88.12 73 ASP A N 1
ATOM 609 C CA . ASP A 1 73 ? 7.625 14.115 -0.812 1.00 88.12 73 ASP A CA 1
ATOM 610 C C . ASP A 1 73 ? 6.582 13.725 -1.878 1.00 88.12 73 ASP A C 1
ATOM 612 O O . ASP A 1 73 ? 6.949 13.191 -2.923 1.00 88.12 73 ASP A O 1
ATOM 616 N N . LEU A 1 74 ? 5.295 13.998 -1.634 1.00 91.06 74 LEU A N 1
ATOM 617 C CA . LEU A 1 74 ? 4.168 13.588 -2.482 1.00 91.06 74 LEU A CA 1
ATOM 618 C C . LEU A 1 74 ? 3.345 14.762 -3.046 1.00 91.06 74 LEU A C 1
ATOM 620 O O . LEU A 1 74 ? 2.509 14.538 -3.916 1.00 91.06 74 LEU A O 1
ATOM 624 N N . GLU A 1 75 ? 3.546 15.991 -2.557 1.00 86.75 75 GLU A N 1
ATOM 625 C CA . GLU A 1 75 ? 2.722 17.174 -2.871 1.00 86.75 75 GLU A CA 1
ATOM 626 C C . GLU A 1 75 ? 2.565 17.455 -4.376 1.00 86.75 75 GLU A C 1
ATOM 628 O O . GLU A 1 75 ? 1.474 17.810 -4.821 1.00 86.75 75 GLU A O 1
ATOM 633 N N . ASP A 1 76 ? 3.628 17.260 -5.158 1.00 88.94 76 ASP A N 1
ATOM 634 C CA . ASP A 1 76 ? 3.646 17.530 -6.603 1.00 88.94 76 ASP A CA 1
ATOM 635 C C . ASP A 1 76 ? 3.293 16.301 -7.464 1.00 88.94 76 ASP A C 1
ATOM 637 O O . ASP A 1 76 ? 3.325 16.372 -8.697 1.00 88.94 76 ASP A O 1
ATOM 641 N N . LEU A 1 77 ? 2.980 15.162 -6.838 1.00 93.06 77 LEU A N 1
ATOM 642 C CA . LEU A 1 77 ? 2.706 13.920 -7.550 1.00 93.06 77 LEU A CA 1
ATOM 643 C C . LEU A 1 77 ? 1.242 13.801 -7.967 1.00 93.06 77 LEU A C 1
ATOM 645 O O . LEU A 1 77 ? 0.306 14.209 -7.270 1.00 93.06 77 LEU A O 1
ATOM 649 N N . GLU A 1 78 ? 1.048 13.156 -9.113 1.00 93.50 78 GLU A N 1
ATOM 650 C CA . GLU A 1 78 ? -0.278 12.762 -9.561 1.00 93.50 78 GLU A CA 1
ATOM 651 C C . GLU A 1 78 ? -0.839 11.702 -8.609 1.00 93.50 78 GLU A C 1
ATOM 653 O O . GLU A 1 78 ? -0.161 10.725 -8.282 1.00 93.50 78 GLU A O 1
ATOM 658 N N . HIS A 1 79 ? -2.090 11.868 -8.179 1.00 95.75 79 HIS A N 1
ATOM 659 C CA . HIS A 1 79 ? -2.729 10.913 -7.284 1.00 95.75 79 HIS A CA 1
ATOM 660 C C . HIS A 1 79 ? -4.189 10.650 -7.632 1.00 95.75 79 HIS A C 1
ATOM 662 O O . HIS A 1 79 ? -4.876 11.446 -8.276 1.00 95.75 79 HIS A O 1
ATOM 668 N N . VAL A 1 80 ? -4.664 9.498 -7.170 1.00 97.00 80 VAL A N 1
ATOM 669 C CA . VAL A 1 80 ? -6.045 9.047 -7.299 1.00 97.00 80 VAL A CA 1
ATOM 670 C C . VAL A 1 80 ? -6.595 8.725 -5.917 1.00 97.00 80 VAL A C 1
ATOM 672 O O . VAL A 1 80 ? -6.002 7.940 -5.176 1.00 97.00 80 VAL A O 1
ATOM 675 N N . ASP A 1 81 ? -7.752 9.305 -5.596 1.00 97.81 81 ASP A N 1
ATOM 676 C CA . ASP A 1 81 ? -8.515 9.013 -4.381 1.00 97.81 81 ASP A CA 1
ATOM 677 C C . ASP A 1 81 ? -9.248 7.671 -4.522 1.00 97.81 81 ASP A C 1
ATOM 679 O O . ASP A 1 81 ? -10.410 7.581 -4.936 1.00 97.81 81 ASP A O 1
ATOM 68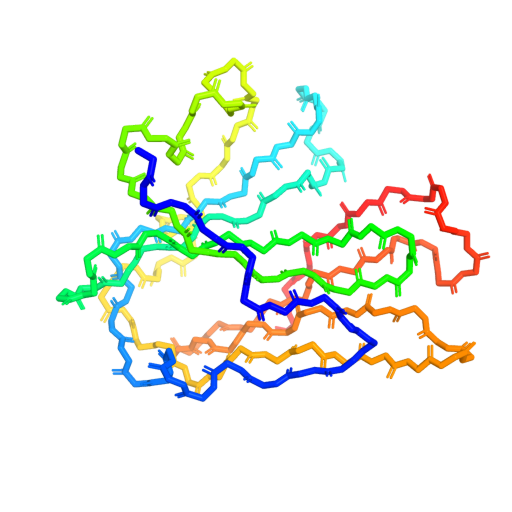3 N N . LEU A 1 82 ? -8.535 6.604 -4.168 1.00 98.00 82 LEU A N 1
ATOM 684 C CA . LEU A 1 82 ? -9.051 5.240 -4.192 1.00 98.00 82 LEU A CA 1
ATOM 685 C C . LEU A 1 82 ? -10.200 5.045 -3.201 1.00 98.00 82 LEU A C 1
ATOM 687 O O . LEU A 1 82 ? -11.078 4.211 -3.437 1.00 98.00 82 LEU A O 1
ATOM 691 N N . ALA A 1 83 ? -10.220 5.792 -2.093 1.00 97.69 83 ALA A N 1
ATOM 692 C CA . ALA A 1 83 ? -11.272 5.669 -1.098 1.00 97.69 83 ALA A CA 1
ATOM 693 C C . ALA A 1 83 ? -12.641 6.038 -1.674 1.00 97.69 83 ALA A C 1
ATOM 695 O O . ALA A 1 83 ? -13.624 5.333 -1.425 1.00 97.69 83 ALA A O 1
ATOM 696 N N . ASN A 1 84 ? -12.696 7.102 -2.474 1.00 97.69 84 ASN A N 1
ATOM 697 C CA . ASN A 1 84 ? -13.903 7.504 -3.182 1.00 97.69 84 ASN A CA 1
ATOM 698 C C . ASN A 1 84 ? -14.182 6.626 -4.411 1.00 97.69 84 ASN A C 1
ATOM 700 O O . ASN A 1 84 ? -15.308 6.145 -4.557 1.00 97.69 84 ASN A O 1
ATOM 704 N N . GLU A 1 85 ? -13.184 6.353 -5.260 1.00 97.81 85 GLU A N 1
ATOM 705 C CA . GLU A 1 85 ? -13.383 5.560 -6.488 1.00 97.81 85 GLU A CA 1
ATOM 706 C C . GLU A 1 85 ? -13.889 4.136 -6.215 1.00 97.81 85 GLU A C 1
ATOM 708 O O . GLU A 1 85 ? -14.715 3.601 -6.960 1.00 97.81 85 GLU A O 1
ATOM 713 N N . LEU A 1 86 ? -13.428 3.527 -5.120 1.00 97.62 86 LEU A N 1
ATOM 714 C CA . LEU A 1 86 ? -13.763 2.152 -4.744 1.00 97.62 86 LEU A CA 1
ATOM 715 C C . LEU A 1 86 ? -14.790 2.067 -3.608 1.00 97.62 86 LEU A C 1
ATOM 717 O O . LEU A 1 86 ? -15.123 0.967 -3.162 1.00 97.62 86 LEU A O 1
ATOM 721 N N . ASN A 1 87 ? -15.338 3.207 -3.172 1.00 97.50 87 ASN A N 1
ATOM 722 C CA . ASN A 1 87 ? -16.367 3.289 -2.133 1.00 97.50 87 ASN A CA 1
ATOM 723 C C . ASN A 1 87 ? -15.913 2.659 -0.791 1.00 97.50 87 ASN A C 1
ATOM 725 O O . ASN A 1 87 ? -16.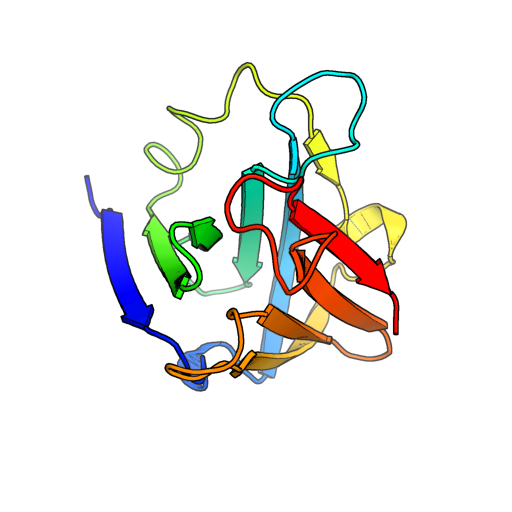658 1.923 -0.132 1.00 97.50 87 ASN A O 1
ATOM 729 N N . LEU A 1 88 ? -14.655 2.930 -0.416 1.00 98.06 88 LEU A N 1
ATOM 730 C CA . LEU A 1 88 ? -13.980 2.390 0.770 1.00 98.06 88 LEU A CA 1
ATOM 731 C C . LEU A 1 88 ? -14.142 3.263 2.012 1.00 98.06 88 LEU A C 1
ATOM 733 O O . LEU A 1 88 ? -13.903 2.780 3.115 1.00 9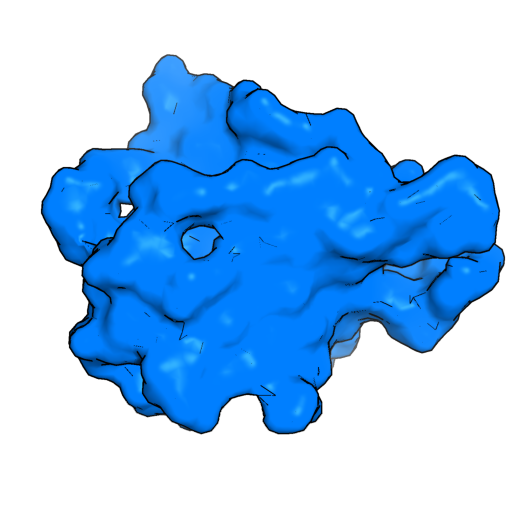8.06 88 LEU A O 1
ATOM 737 N N . LEU A 1 89 ? -14.554 4.526 1.878 1.00 98.25 89 LEU A N 1
ATOM 738 C CA . LEU A 1 89 ? -14.783 5.390 3.038 1.00 98.25 89 LEU A CA 1
ATOM 739 C C . LEU A 1 89 ? -15.755 4.731 4.027 1.00 98.25 89 LEU A C 1
ATOM 741 O O . LEU A 1 89 ? -16.874 4.350 3.681 1.00 98.25 89 LEU A O 1
ATOM 745 N N . GLY A 1 90 ? -15.325 4.590 5.282 1.00 97.69 90 GLY A N 1
ATOM 746 C CA . GLY A 1 90 ? -16.126 3.935 6.316 1.00 97.69 90 GLY A CA 1
ATOM 747 C C . GLY A 1 90 ? -16.133 2.400 6.275 1.00 97.69 90 GLY A C 1
ATOM 748 O O . GLY A 1 90 ? -16.740 1.797 7.158 1.00 97.69 90 GLY A O 1
ATOM 749 N N . LYS A 1 91 ? -15.469 1.763 5.302 1.00 98.31 91 LYS A N 1
ATOM 750 C CA . LYS A 1 91 ? -15.261 0.308 5.268 1.00 98.31 91 LYS A CA 1
ATOM 751 C C . LYS A 1 91 ? -14.161 -0.105 6.229 1.00 98.31 91 LYS A C 1
ATOM 753 O O . LYS A 1 91 ? -13.251 0.677 6.518 1.00 98.31 91 LYS A O 1
ATOM 758 N N . LYS A 1 92 ? -14.224 -1.348 6.704 1.00 98.38 92 LYS A N 1
ATOM 759 C CA . LYS A 1 92 ? -13.134 -1.919 7.497 1.00 98.38 92 LYS A CA 1
ATOM 760 C C . LYS A 1 92 ? -12.010 -2.455 6.626 1.00 98.38 92 LYS A C 1
ATOM 762 O O . LYS A 1 92 ? -12.256 -3.059 5.582 1.00 98.38 92 LYS A O 1
ATOM 767 N N . VAL A 1 93 ? -10.790 -2.306 7.128 1.00 98.56 93 VAL A N 1
ATOM 768 C CA . VAL A 1 93 ? -9.648 -3.132 6.733 1.00 98.56 93 VAL A CA 1
ATOM 769 C C . VAL A 1 93 ? -9.842 -4.516 7.345 1.00 98.56 93 VAL A C 1
ATOM 771 O O . VAL A 1 93 ? -9.983 -4.641 8.560 1.00 98.56 93 VAL A O 1
ATOM 774 N N . LEU A 1 94 ? -9.865 -5.558 6.523 1.00 98.44 94 LEU A N 1
ATOM 775 C CA . LEU A 1 94 ? -9.891 -6.947 6.980 1.00 98.44 94 LEU A CA 1
ATOM 776 C C . LEU A 1 94 ? -8.466 -7.467 7.186 1.00 98.44 94 LEU A C 1
ATOM 778 O O . LEU A 1 94 ? -8.176 -8.039 8.234 1.00 98.44 94 LEU A O 1
ATOM 782 N N . SER A 1 95 ? -7.574 -7.208 6.229 1.00 98.44 95 SER A N 1
ATOM 783 C CA . SER A 1 95 ? -6.145 -7.514 6.336 1.00 98.44 95 SER A CA 1
ATOM 784 C C . SER A 1 95 ? -5.322 -6.685 5.352 1.00 98.44 95 SER A C 1
ATOM 786 O O . SER A 1 95 ? -5.804 -6.340 4.275 1.00 98.44 95 SER A O 1
ATOM 788 N N . ILE A 1 96 ? -4.067 -6.413 5.705 1.00 98.62 96 ILE A N 1
ATOM 789 C CA . ILE A 1 96 ? -3.034 -5.937 4.779 1.00 98.62 96 ILE A CA 1
ATOM 790 C C . ILE A 1 96 ? -1.813 -6.818 5.018 1.00 98.62 96 ILE A C 1
ATOM 792 O O . ILE A 1 96 ? -1.380 -6.952 6.166 1.00 98.62 96 ILE A O 1
ATOM 796 N N . ALA A 1 97 ? -1.305 -7.445 3.963 1.00 98.44 97 ALA A N 1
ATOM 797 C CA . ALA A 1 97 ? -0.196 -8.383 4.068 1.00 98.44 97 ALA A CA 1
ATOM 798 C C . ALA A 1 97 ? 0.716 -8.293 2.846 1.00 98.44 97 ALA A C 1
ATOM 800 O O . ALA A 1 97 ? 0.249 -8.251 1.709 1.00 98.44 97 ALA A O 1
ATOM 801 N N . CYS A 1 98 ? 2.020 -8.303 3.095 1.00 98.38 98 CYS A N 1
ATOM 802 C CA . CYS A 1 98 ? 3.043 -8.464 2.080 1.00 98.38 98 CYS A CA 1
ATOM 803 C C . CYS A 1 98 ? 3.410 -9.945 1.947 1.00 98.38 98 CYS A C 1
ATOM 805 O O . CYS A 1 98 ? 3.656 -10.624 2.949 1.00 98.38 98 CYS A O 1
ATOM 807 N N . LYS A 1 99 ? 3.465 -10.438 0.711 1.00 97.44 99 LYS A N 1
ATOM 808 C CA . LYS A 1 99 ? 3.867 -11.803 0.359 1.00 97.44 99 LYS A CA 1
ATOM 809 C C . LYS A 1 99 ? 4.958 -11.748 -0.699 1.00 97.44 99 LYS A C 1
ATOM 811 O O . LYS A 1 99 ? 4.818 -11.034 -1.687 1.00 97.44 99 LYS A O 1
ATOM 816 N N . GLY A 1 100 ? 5.996 -12.544 -0.504 1.00 94.88 100 GLY A N 1
ATOM 817 C CA . GLY A 1 100 ? 7.167 -12.636 -1.363 1.00 94.88 100 GLY A CA 1
ATOM 818 C C . GLY A 1 100 ? 8.194 -13.567 -0.729 1.00 94.88 100 GLY A C 1
ATOM 819 O O . GLY A 1 100 ? 7.975 -14.112 0.358 1.00 94.88 100 GLY A O 1
ATOM 820 N N . SER A 1 101 ? 9.320 -13.765 -1.404 1.00 93.88 101 SER A N 1
ATOM 821 C CA . SER A 1 101 ? 10.429 -14.580 -0.911 1.00 93.88 101 SER A CA 1
ATOM 822 C C . SER A 1 101 ? 11.748 -14.174 -1.577 1.00 93.88 101 SER A C 1
ATOM 824 O O . SER A 1 101 ? 11.795 -13.245 -2.375 1.00 93.88 101 SER A O 1
ATOM 826 N N . PHE A 1 102 ? 12.833 -14.899 -1.302 1.00 89.69 102 PHE A N 1
ATOM 827 C CA . PHE A 1 102 ? 14.090 -14.722 -2.040 1.00 89.69 102 PHE A CA 1
ATOM 828 C C . PHE A 1 102 ? 13.992 -15.115 -3.525 1.00 89.69 102 PHE A C 1
ATOM 830 O O . PHE A 1 102 ? 14.867 -14.744 -4.303 1.00 89.69 102 PHE A O 1
ATOM 837 N N . GLU A 1 103 ? 12.967 -15.882 -3.908 1.00 91.94 103 GLU A N 1
ATOM 838 C CA . GLU A 1 103 ? 12.746 -16.362 -5.279 1.00 91.94 103 GLU A CA 1
ATOM 839 C C . GLU A 1 103 ? 11.589 -15.633 -5.981 1.00 91.94 103 GLU A C 1
ATOM 841 O O . GLU A 1 103 ? 11.471 -15.710 -7.200 1.00 91.94 103 GLU A O 1
ATOM 846 N N . GLU A 1 104 ? 10.748 -14.915 -5.230 1.00 93.56 104 GLU A N 1
ATOM 847 C CA . GLU A 1 104 ? 9.536 -14.261 -5.728 1.00 93.56 104 GLU A CA 1
ATOM 848 C C . GLU A 1 104 ? 9.462 -12.824 -5.212 1.00 93.56 104 GLU A C 1
ATOM 850 O O . GLU A 1 104 ? 9.558 -12.589 -4.005 1.00 93.56 104 GLU A O 1
ATOM 855 N N . PHE A 1 105 ? 9.254 -11.860 -6.109 1.00 96.19 105 PHE A N 1
ATOM 856 C CA . PHE A 1 105 ? 9.136 -10.459 -5.708 1.00 96.19 105 PHE A CA 1
ATOM 857 C C . PHE A 1 105 ? 7.941 -10.231 -4.789 1.00 96.19 105 PHE A C 1
ATOM 859 O O . PHE A 1 105 ? 6.888 -10.859 -4.929 1.00 96.19 105 PHE A O 1
ATOM 866 N N . SER A 1 106 ? 8.105 -9.294 -3.858 1.00 97.19 106 SER A N 1
ATOM 867 C CA . SER A 1 106 ? 7.034 -8.906 -2.956 1.00 97.19 106 SER A CA 1
ATOM 868 C C . SER A 1 106 ? 5.831 -8.316 -3.684 1.00 97.19 106 SER A C 1
ATOM 870 O O . SER A 1 106 ? 5.941 -7.580 -4.664 1.00 97.19 106 SER A O 1
ATOM 872 N N . SER A 1 107 ? 4.664 -8.602 -3.126 1.00 98.06 107 SER A N 1
ATOM 873 C CA . SER A 1 107 ? 3.386 -7.989 -3.455 1.00 98.06 107 SER A CA 1
ATOM 874 C C . SER A 1 107 ? 2.634 -7.692 -2.163 1.00 98.06 107 SER A C 1
ATOM 876 O O . SER A 1 107 ? 2.782 -8.422 -1.181 1.00 98.06 107 SER A O 1
ATOM 878 N N . ILE A 1 108 ? 1.840 -6.623 -2.140 1.00 98.69 108 ILE A N 1
ATOM 879 C CA . ILE A 1 108 ? 1.056 -6.230 -0.965 1.00 98.69 108 ILE A CA 1
ATOM 880 C C . ILE A 1 108 ? -0.425 -6.359 -1.301 1.00 98.69 108 ILE A C 1
ATOM 882 O O . ILE A 1 108 ? -0.944 -5.678 -2.184 1.00 98.69 108 ILE A O 1
ATOM 886 N N . GLU A 1 109 ? -1.105 -7.246 -0.585 1.00 98.69 109 GLU A N 1
ATOM 887 C CA . GLU A 1 109 ? -2.539 -7.477 -0.702 1.00 98.69 109 GLU A CA 1
ATOM 888 C C . GLU A 1 109 ? -3.283 -6.646 0.351 1.00 98.69 109 GLU A C 1
ATOM 890 O O . GLU A 1 109 ? -3.027 -6.766 1.552 1.00 98.69 109 GLU A O 1
ATOM 895 N N . PHE A 1 110 ? -4.231 -5.827 -0.102 1.00 98.75 110 PHE A N 1
ATOM 896 C CA . PHE A 1 110 ? -5.121 -5.026 0.733 1.00 98.75 110 PHE A CA 1
ATOM 897 C C . PHE A 1 110 ? -6.530 -5.598 0.640 1.00 98.75 110 PHE A C 1
ATOM 899 O O . PHE A 1 110 ? -7.165 -5.553 -0.413 1.00 98.75 110 PHE A O 1
ATOM 906 N N . VAL A 1 111 ? -7.039 -6.115 1.751 1.00 98.62 111 VAL A N 1
ATOM 907 C CA . VAL A 1 111 ? -8.381 -6.690 1.843 1.00 98.62 111 VAL A CA 1
ATOM 908 C C . VAL A 1 111 ? -9.233 -5.756 2.687 1.00 98.62 111 VAL A C 1
ATOM 910 O O . VAL A 1 111 ? -9.047 -5.647 3.899 1.00 98.62 111 VAL A O 1
ATOM 913 N N . PHE A 1 112 ? -10.192 -5.096 2.052 1.00 98.44 112 PHE A N 1
ATOM 914 C CA . PHE A 1 112 ? -11.214 -4.283 2.701 1.00 98.44 112 PHE A CA 1
ATOM 915 C C . PHE A 1 112 ? -12.569 -5.000 2.645 1.00 98.44 112 PHE A C 1
ATOM 917 O O . PHE A 1 112 ? -12.753 -5.988 1.933 1.00 98.44 112 PHE A O 1
ATOM 924 N N . GLU A 1 113 ? -13.569 -4.495 3.364 1.00 97.88 113 GLU A N 1
ATOM 925 C CA . GLU A 1 113 ? -14.946 -4.991 3.241 1.00 97.88 113 GLU A CA 1
ATOM 926 C C . GLU A 1 113 ? -15.506 -4.810 1.814 1.00 97.88 113 GLU A C 1
ATOM 928 O O . GLU A 1 113 ? -16.053 -3.762 1.463 1.00 97.88 113 GLU A O 1
ATOM 933 N N . GLY A 1 114 ? -15.430 -5.878 1.013 1.00 95.38 114 GLY A N 1
ATOM 934 C CA . GLY A 1 114 ? -16.006 -5.970 -0.333 1.00 95.38 114 GLY A CA 1
ATOM 935 C C . GLY A 1 114 ? -15.074 -5.561 -1.478 1.00 95.38 114 GLY A C 1
ATOM 936 O O . GLY A 1 114 ? -15.513 -5.564 -2.630 1.00 95.38 114 GLY A O 1
ATOM 937 N N . VAL A 1 115 ? -13.817 -5.215 -1.189 1.00 98.00 115 VAL A N 1
ATOM 938 C CA . VAL A 1 115 ? -12.816 -4.829 -2.194 1.00 98.00 115 VAL A CA 1
ATOM 939 C C . VAL A 1 115 ? -11.462 -5.402 -1.802 1.00 98.00 115 VAL A C 1
ATOM 941 O O . VAL A 1 115 ? -10.994 -5.167 -0.690 1.00 98.00 115 VAL A O 1
ATOM 944 N N . ASN A 1 116 ? -10.823 -6.087 -2.747 1.00 98.25 116 ASN A N 1
ATOM 945 C CA . ASN A 1 116 ? -9.472 -6.609 -2.602 1.00 98.25 116 ASN A CA 1
ATOM 946 C C . ASN A 1 116 ? -8.583 -5.972 -3.667 1.00 98.25 116 ASN A C 1
ATOM 948 O O . ASN A 1 116 ? -8.973 -5.904 -4.836 1.00 98.25 116 ASN A O 1
ATOM 952 N N . LEU A 1 117 ? -7.407 -5.510 -3.257 1.00 98.62 117 LEU A N 1
ATOM 953 C CA . LEU A 1 117 ? -6.419 -4.893 -4.132 1.00 98.62 117 LEU A CA 1
ATOM 954 C C . LEU A 1 117 ? -5.066 -5.577 -3.962 1.00 98.62 117 LEU A C 1
ATOM 956 O O . LEU A 1 117 ? -4.735 -6.031 -2.868 1.00 98.62 117 LEU A O 1
ATOM 960 N N . LEU A 1 118 ? -4.283 -5.611 -5.032 1.00 98.62 118 LEU A N 1
ATOM 961 C CA . LEU A 1 118 ? -2.944 -6.181 -5.060 1.00 98.62 118 LEU A CA 1
ATOM 962 C C . LEU A 1 118 ? -1.972 -5.177 -5.675 1.00 98.62 118 LEU A C 1
ATOM 964 O O . LEU A 1 118 ? -2.081 -4.858 -6.856 1.00 98.62 118 LEU A O 1
ATOM 968 N N . LEU A 1 119 ? -1.028 -4.696 -4.870 1.00 98.62 119 LEU A N 1
ATOM 969 C CA . LEU A 1 119 ? 0.118 -3.916 -5.326 1.00 98.62 119 LEU A CA 1
ATOM 970 C C . LEU A 1 119 ? 1.255 -4.883 -5.672 1.00 98.62 119 LEU A C 1
ATOM 972 O O . LEU A 1 119 ? 1.638 -5.691 -4.823 1.00 98.62 119 LEU A O 1
ATOM 976 N N . LYS A 1 120 ? 1.785 -4.826 -6.893 1.00 98.12 120 LYS A N 1
ATOM 977 C CA . LYS A 1 120 ? 2.843 -5.737 -7.362 1.00 98.12 120 LYS A CA 1
ATOM 978 C C . LYS A 1 120 ? 3.678 -5.112 -8.479 1.00 98.12 120 LYS A C 1
ATOM 980 O O . LYS A 1 120 ? 3.211 -4.201 -9.154 1.00 98.12 120 LYS A O 1
ATOM 985 N N . PHE A 1 121 ? 4.859 -5.666 -8.725 1.00 97.12 121 PHE A N 1
ATOM 986 C CA . PHE A 1 121 ? 5.607 -5.429 -9.962 1.00 97.12 121 PHE A CA 1
ATOM 987 C C . PHE A 1 121 ? 4.809 -5.942 -11.172 1.00 97.12 121 PHE A C 1
ATOM 989 O O . PHE A 1 121 ? 4.182 -7.008 -11.108 1.00 97.12 121 PHE A O 1
ATOM 996 N N . SER A 1 122 ? 4.810 -5.185 -12.267 1.00 96.25 122 SER A N 1
ATOM 997 C CA . SER A 1 122 ? 4.113 -5.541 -13.508 1.00 96.25 122 SER A CA 1
ATOM 998 C C . SER A 1 122 ? 4.762 -6.734 -14.216 1.00 96.25 122 SER A C 1
ATOM 1000 O O . SER A 1 122 ? 4.045 -7.568 -14.779 1.00 96.25 122 SER A O 1
ATOM 1002 N N . ASP A 1 123 ? 6.089 -6.875 -14.113 1.00 93.81 123 ASP A N 1
ATOM 1003 C CA . ASP A 1 123 ? 6.833 -8.080 -14.477 1.00 93.81 123 ASP A CA 1
ATOM 1004 C C . ASP A 1 123 ? 7.498 -8.694 -13.234 1.00 93.81 123 ASP A C 1
ATOM 1006 O O . ASP A 1 123 ? 8.341 -8.102 -12.567 1.00 93.81 123 ASP A O 1
ATOM 1010 N N . HIS A 1 124 ? 7.138 -9.941 -12.936 1.00 87.44 124 HIS A N 1
ATOM 1011 C CA . HIS A 1 124 ? 7.614 -10.692 -11.773 1.00 87.44 124 HIS A CA 1
ATOM 1012 C C . HIS A 1 124 ? 9.076 -11.154 -11.883 1.00 87.44 124 HIS A C 1
ATOM 1014 O O . HIS A 1 124 ? 9.573 -11.786 -10.953 1.00 87.44 124 HIS A O 1
ATOM 1020 N N . ASN A 1 125 ? 9.753 -10.876 -13.003 1.00 88.44 125 ASN A N 1
ATOM 1021 C CA . ASN A 1 125 ? 11.174 -11.171 -13.198 1.00 88.44 125 ASN A CA 1
ATOM 1022 C C . ASN A 1 125 ? 12.030 -9.917 -13.425 1.00 88.44 125 ASN A C 1
ATOM 1024 O O . ASN A 1 125 ? 13.247 -10.048 -13.570 1.00 88.44 125 ASN A O 1
ATOM 1028 N N . ASP A 1 126 ? 11.424 -8.729 -13.463 1.00 92.56 126 ASP A N 1
ATOM 1029 C CA . ASP A 1 126 ? 12.127 -7.463 -13.654 1.00 92.56 126 ASP A CA 1
ATOM 1030 C C . ASP A 1 126 ? 11.839 -6.493 -12.501 1.00 92.56 126 ASP A C 1
ATOM 1032 O O . ASP A 1 126 ? 10.739 -5.955 -12.370 1.00 92.56 126 ASP A O 1
ATOM 1036 N N . ILE A 1 127 ? 12.840 -6.288 -11.641 1.00 89.44 127 ILE A N 1
ATOM 1037 C CA . ILE A 1 127 ? 12.744 -5.374 -10.493 1.00 89.44 127 ILE A CA 1
ATOM 1038 C C . ILE A 1 127 ? 12.655 -3.903 -10.912 1.00 89.44 127 ILE A C 1
ATOM 1040 O O . ILE A 1 127 ? 12.319 -3.069 -10.077 1.00 89.44 127 ILE A O 1
ATOM 1044 N N . GLU A 1 128 ? 12.989 -3.587 -12.167 1.00 91.88 128 GLU A N 1
ATOM 1045 C CA . GLU A 1 128 ? 12.869 -2.245 -12.744 1.00 91.88 128 GLU A CA 1
ATOM 1046 C C . GLU A 1 128 ? 11.516 -2.042 -13.443 1.00 91.88 128 GLU A C 1
ATOM 1048 O O . GLU A 1 128 ? 11.267 -0.968 -13.989 1.00 91.88 128 GLU A O 1
ATOM 1053 N N . SER A 1 129 ? 10.641 -3.056 -13.443 1.00 94.75 129 SER A N 1
ATOM 1054 C CA . SER A 1 129 ? 9.307 -2.934 -14.026 1.00 94.75 129 SER A CA 1
ATOM 1055 C C . SER A 1 129 ? 8.388 -2.045 -13.190 1.00 94.75 129 SER A C 1
ATOM 1057 O O . SER A 1 129 ? 8.492 -2.001 -11.962 1.00 94.75 129 SER A O 1
ATOM 1059 N N . ASP A 1 130 ? 7.448 -1.383 -13.870 1.00 96.56 130 ASP A N 1
ATOM 1060 C CA . ASP A 1 130 ? 6.429 -0.536 -13.246 1.00 96.56 130 ASP A CA 1
ATOM 1061 C C . ASP A 1 130 ? 5.695 -1.288 -12.130 1.00 96.56 130 ASP A C 1
ATOM 1063 O O . ASP A 1 130 ? 5.378 -2.478 -12.263 1.00 96.56 130 ASP A O 1
ATOM 1067 N N . ILE A 1 131 ? 5.350 -0.582 -11.061 1.00 97.88 131 ILE A N 1
ATOM 1068 C CA . ILE A 1 131 ? 4.516 -1.097 -9.983 1.00 97.88 131 ILE A CA 1
ATOM 1069 C C . ILE A 1 131 ? 3.058 -0.791 -10.312 1.00 97.88 131 ILE A C 1
ATOM 1071 O O . ILE A 1 131 ? 2.670 0.345 -10.566 1.00 97.88 131 ILE A O 1
ATOM 1075 N N . VAL A 1 132 ? 2.206 -1.808 -10.259 1.00 97.69 132 VAL A N 1
ATOM 1076 C CA . VAL A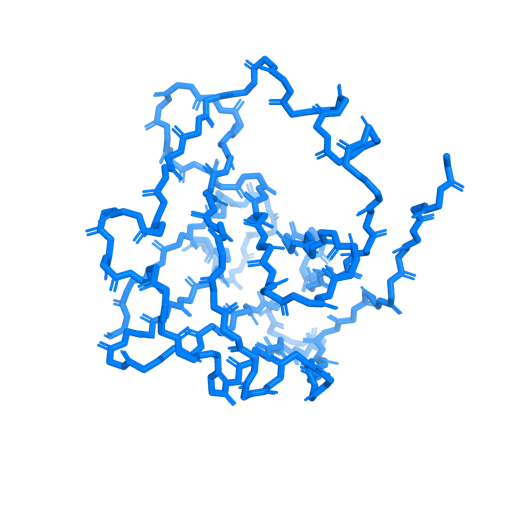 1 132 ? 0.789 -1.695 -10.607 1.00 97.69 132 VAL A CA 1
ATOM 1077 C C . VAL A 1 132 ? -0.102 -2.075 -9.434 1.00 97.69 132 VAL A C 1
ATOM 1079 O O . VAL A 1 132 ? 0.230 -2.942 -8.622 1.00 97.69 132 VAL A O 1
ATOM 1082 N N . LEU A 1 133 ? -1.271 -1.438 -9.371 1.00 98.12 133 LEU A N 1
ATOM 1083 C CA . LEU A 1 133 ? -2.340 -1.778 -8.440 1.00 98.12 133 LEU A CA 1
ATOM 1084 C C . LEU A 1 133 ? -3.489 -2.447 -9.195 1.00 98.12 133 LEU A C 1
ATOM 1086 O O . LEU A 1 133 ? -4.158 -1.825 -10.020 1.00 98.12 133 LEU A O 1
ATOM 1090 N N . GLU A 1 134 ? -3.749 -3.710 -8.884 1.00 97.12 134 GLU A N 1
ATOM 1091 C CA . GLU A 1 134 ? -4.836 -4.483 -9.477 1.00 97.12 134 GLU A CA 1
ATOM 1092 C C . GLU A 1 134 ? -5.975 -4.691 -8.486 1.00 97.12 134 GLU A C 1
ATOM 1094 O O . GLU A 1 134 ? -5.767 -4.796 -7.279 1.00 97.12 134 GLU A O 1
ATOM 1099 N N . ARG A 1 135 ? -7.195 -4.808 -9.008 1.00 96.25 135 ARG A N 1
ATOM 1100 C CA . ARG A 1 135 ? -8.351 -5.273 -8.242 1.00 96.25 135 ARG A CA 1
ATOM 1101 C C . ARG A 1 135 ? -8.545 -6.769 -8.478 1.00 96.25 135 ARG A C 1
ATOM 1103 O O . ARG A 1 135 ? -8.611 -7.183 -9.635 1.00 96.25 135 ARG A O 1
ATOM 1110 N N . LEU A 1 136 ? -8.656 -7.537 -7.393 1.00 93.38 136 LEU A N 1
ATOM 1111 C CA . LEU A 1 136 ? -8.871 -8.991 -7.415 1.00 93.38 136 LEU A CA 1
ATOM 1112 C C . LEU A 1 136 ? -10.355 -9.370 -7.544 1.00 93.38 136 LEU A C 1
ATOM 1114 O O . LEU A 1 136 ? -11.222 -8.585 -7.082 1.00 93.38 136 LEU A O 1
#

Radius of gyration: 13.9 Å; chains: 1; bounding box: 31×34×33 Å